Protein AF-A0A394DEA7-F1 (afdb_monomer)

InterPro domains:
  IPR001594 Palmitoyltransferase, DHHC domain [PF01529] (1-97)
  IPR039859 Palmitoyltra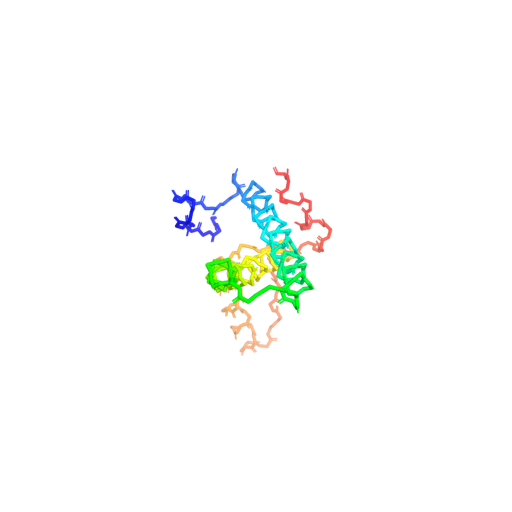nsferase PFA4/ZDHHC16/ZDHHC20/ERF2-like [PTHR12246] (1-128)

Solvent-accessible surface area (backbone atoms only — not comparable to full-atom values): 7296 Å² total; per-residue (Å²): 110,39,50,74,38,77,91,75,73,42,75,39,24,85,96,46,41,56,59,50,52,53,50,45,51,52,51,34,52,52,40,52,52,50,49,53,53,51,52,52,51,52,56,51,51,57,66,55,45,78,79,48,96,83,63,69,68,64,54,52,52,53,52,54,51,46,67,54,48,52,59,51,35,52,52,42,47,51,52,46,52,52,51,51,54,27,35,43,48,42,41,42,63,51,52,47,58,52,45,56,54,48,37,58,54,21,55,78,73,76,43,86,69,72,71,89,65,48,76,42,52,67,58,24,53,55,59,66,78,114

Sequence (130 aa):
MDHHCIWINNCVGHANYKVFIIFVMYAVIACVYSLVLLVGSVVYDDGLRNDEKNGGSFRTVYVFSGLLMVPLSIALCVLLGWHIYLILHNKTTIEYHEGVRALWLAEKVGSIYKHPYDLGPYENLTSVGT

pLDDT: mean 91.01, std 10.03, range [56.59, 98.31]

Nearest PDB structures (foldseek):
  6bml-assembly1_A  TM=7.354E-01  e=2.680E-04  Homo sapiens
  6bmm-assembly1_B  TM=7.503E-01  e=4.926E-04  Homo sapiens
  7khm-assembly1_B  TM=7.664E-01  e=9.622E-04  Homo sapiens

Foldseek 3Di:
DQAQDVVVRGDADLVCVVVVLVVLVVQLVVLVVVVVVLVVVVVVVVVVCVPPDPDPPVVVVSVVCCVPSVVSNVVSVVVSVVVLVCLQQVHGNVRVVVQVVVCVVCVVVVHHDDDPRGPGRVVSNVSSVD

Secondary structure (DSSP, 8-state):
--EEEGGGTEEESTTTHHHHHHHHHHHHHHHHHHHHHHHHHHHHHHHHHTT-S--HHHHHHHHHHHHHHHHHHHHHHHHHHHHHHHHHTT--HHHHHHHHHHHHHHHHTT-----TT---HHHHHHHTT-

Radius of gyration: 21.55 Å; Cα contacts (8 Å, |Δi|>4): 92; chains: 1; bounding box: 48×34×60 Å

Structure (mmCIF, N/CA/C/O backbone):
data_AF-A0A394DEA7-F1
#
_entry.id   AF-A0A394DEA7-F1
#
loop_
_atom_site.group_PDB
_atom_site.id
_atom_site.type_symbol
_atom_site.label_atom_id
_atom_site.label_alt_id
_atom_site.label_comp_id
_atom_site.label_asym_id
_atom_site.label_entity_id
_atom_site.label_seq_id
_atom_site.pdbx_PDB_ins_code
_atom_site.Cartn_x
_atom_site.Cartn_y
_atom_site.Cartn_z
_atom_site.occupancy
_atom_site.B_iso_or_equiv
_atom_site.auth_seq_id
_atom_site.auth_comp_id
_atom_site.auth_asym_id
_atom_site.auth_atom_id
_atom_site.pdbx_PDB_model_num
ATOM 1 N N . MET A 1 1 ? -3.140 3.995 17.911 1.00 88.12 1 MET A N 1
ATOM 2 C CA . MET A 1 1 ? -1.850 3.958 17.179 1.00 88.12 1 MET A CA 1
ATOM 3 C C . MET A 1 1 ? -1.918 2.766 16.246 1.00 88.12 1 MET A C 1
ATOM 5 O O . MET A 1 1 ? -2.494 1.778 16.666 1.00 88.12 1 MET A O 1
ATOM 9 N N . ASP A 1 2 ? -1.404 2.854 15.020 1.00 94.44 2 ASP A N 1
ATOM 10 C CA . ASP A 1 2 ? -1.424 1.718 14.091 1.00 94.44 2 ASP A CA 1
ATOM 11 C C . ASP A 1 2 ? -0.122 0.911 14.178 1.00 94.44 2 ASP A C 1
ATOM 13 O O . ASP A 1 2 ? -0.138 -0.245 14.587 1.00 94.44 2 ASP A O 1
ATOM 17 N N . HIS A 1 3 ? 1.019 1.538 13.884 1.00 95.88 3 HIS A N 1
ATOM 18 C CA . HIS A 1 3 ? 2.345 0.936 14.042 1.00 95.88 3 HIS A CA 1
ATOM 19 C C . HIS A 1 3 ? 3.444 2.010 14.058 1.00 95.88 3 HIS A C 1
ATOM 21 O O . HIS A 1 3 ? 3.195 3.183 13.777 1.00 95.88 3 HIS A O 1
ATOM 27 N N . HIS A 1 4 ? 4.681 1.625 14.379 1.00 96.44 4 HIS A N 1
ATOM 28 C CA . HIS A 1 4 ? 5.853 2.465 14.135 1.00 96.44 4 HIS A CA 1
ATOM 29 C C . HIS A 1 4 ? 6.478 2.089 12.789 1.00 96.44 4 HIS A C 1
ATOM 31 O O . HIS A 1 4 ? 6.897 0.947 12.600 1.00 96.44 4 HIS A O 1
ATOM 37 N N . CYS A 1 5 ? 6.519 3.031 11.847 1.00 96.75 5 CYS A N 1
ATOM 38 C CA . CYS A 1 5 ? 7.036 2.790 10.508 1.00 96.75 5 CYS A CA 1
ATOM 39 C C . CYS A 1 5 ? 8.468 3.312 10.397 1.00 96.75 5 CYS A C 1
ATOM 41 O O . CYS A 1 5 ? 8.707 4.518 10.296 1.00 96.75 5 CYS A O 1
ATOM 43 N N . ILE A 1 6 ? 9.423 2.382 10.364 1.00 96.88 6 ILE A N 1
ATOM 44 C CA . ILE A 1 6 ? 10.854 2.691 10.240 1.00 96.88 6 ILE A CA 1
ATOM 45 C C . ILE A 1 6 ? 11.186 3.444 8.941 1.00 96.88 6 ILE A C 1
ATOM 47 O O . ILE A 1 6 ? 12.104 4.255 8.923 1.00 96.88 6 ILE A O 1
ATOM 51 N N . TRP A 1 7 ? 10.412 3.227 7.871 1.00 95.25 7 TRP A N 1
ATOM 52 C CA . TRP A 1 7 ? 10.666 3.792 6.539 1.00 95.25 7 TRP A CA 1
ATOM 53 C C . TRP A 1 7 ? 10.407 5.294 6.454 1.00 95.25 7 TRP A C 1
ATOM 55 O O . TRP A 1 7 ? 11.019 5.980 5.642 1.00 95.25 7 TRP A O 1
ATOM 65 N N . ILE A 1 8 ? 9.516 5.803 7.303 1.00 95.88 8 ILE A N 1
ATOM 66 C CA . ILE A 1 8 ? 9.247 7.239 7.444 1.00 95.88 8 ILE A CA 1
ATOM 67 C C . ILE A 1 8 ? 9.783 7.788 8.771 1.00 95.88 8 ILE A C 1
ATOM 69 O O . ILE A 1 8 ? 9.514 8.939 9.105 1.00 95.88 8 ILE A O 1
ATOM 73 N N . ASN A 1 9 ? 10.503 6.953 9.533 1.00 96.88 9 ASN A N 1
ATOM 74 C CA . ASN A 1 9 ? 11.029 7.249 10.864 1.00 96.88 9 ASN A CA 1
ATOM 75 C C . ASN A 1 9 ? 9.990 7.916 11.786 1.00 96.88 9 ASN A C 1
ATOM 77 O O . ASN A 1 9 ? 10.272 8.900 12.471 1.00 96.88 9 ASN A O 1
ATOM 81 N N . ASN A 1 10 ? 8.747 7.431 11.743 1.00 96.38 10 ASN A N 1
ATOM 82 C CA . ASN A 1 10 ? 7.645 8.027 12.488 1.00 96.38 10 ASN A CA 1
ATOM 83 C C . ASN A 1 10 ? 6.569 6.989 12.824 1.00 96.38 10 ASN A C 1
ATOM 85 O O . ASN A 1 10 ? 6.412 5.959 12.164 1.00 96.38 10 ASN A O 1
ATOM 89 N N . CYS A 1 11 ? 5.797 7.281 13.862 1.00 97.19 11 CYS A N 1
ATOM 90 C CA . CYS A 1 11 ? 4.608 6.523 14.209 1.00 97.19 11 CYS A CA 1
ATOM 91 C C . CYS A 1 11 ? 3.478 6.824 13.222 1.00 97.19 11 CYS A C 1
ATOM 93 O O . CYS A 1 11 ? 3.227 7.980 12.883 1.00 97.19 11 CYS A O 1
ATOM 95 N N . VAL A 1 12 ? 2.767 5.780 12.808 1.00 97.25 12 VAL A N 1
ATOM 96 C CA . VAL A 1 12 ? 1.537 5.869 12.026 1.00 97.25 12 VAL A CA 1
ATOM 97 C C . VAL A 1 12 ? 0.356 5.675 12.977 1.00 97.25 12 VAL A C 1
ATOM 99 O O . VAL A 1 12 ? 0.310 4.738 13.777 1.00 97.25 12 VAL A O 1
ATOM 102 N N . GLY A 1 13 ? -0.606 6.585 12.933 1.00 94.19 13 GLY A N 1
ATOM 103 C CA . GLY A 1 13 ? -1.793 6.570 13.779 1.00 94.19 13 GLY A CA 1
ATOM 104 C C . GLY A 1 13 ? -2.839 7.556 13.278 1.00 94.19 13 GLY A C 1
ATOM 105 O O . GLY A 1 13 ? -2.706 8.107 12.194 1.00 94.19 13 GLY A O 1
ATOM 106 N N . HIS A 1 14 ? -3.875 7.799 14.077 1.00 91.19 14 HIS A N 1
ATOM 107 C CA . HIS A 1 14 ? -5.057 8.556 13.652 1.00 91.19 14 HIS A CA 1
ATOM 108 C C . HIS A 1 14 ? -4.733 9.895 12.953 1.00 91.19 14 HIS A C 1
ATOM 110 O O . HIS A 1 14 ? -5.232 10.152 11.865 1.00 91.19 14 HIS A O 1
ATOM 116 N N . ALA A 1 15 ? -3.807 10.690 13.501 1.00 92.69 15 ALA A N 1
ATOM 117 C CA . ALA A 1 15 ? -3.468 12.012 12.964 1.00 92.69 15 ALA A CA 1
ATOM 118 C C . ALA A 1 15 ? -2.761 12.007 11.590 1.00 92.69 15 ALA A C 1
ATOM 120 O O . ALA A 1 15 ? -2.739 13.034 10.916 1.00 92.69 15 ALA A O 1
ATOM 121 N N . ASN A 1 16 ? -2.151 10.894 11.167 1.00 95.12 16 ASN A N 1
ATOM 122 C CA . ASN A 1 16 ? -1.386 10.822 9.915 1.00 95.12 16 ASN A CA 1
ATOM 123 C C . ASN A 1 16 ? -1.694 9.587 9.051 1.00 95.12 16 ASN A C 1
ATOM 125 O O . ASN A 1 16 ? -1.095 9.436 7.985 1.00 95.12 16 ASN A O 1
ATOM 129 N N . TYR A 1 17 ? -2.644 8.739 9.455 1.00 95.62 17 TYR A N 1
ATOM 130 C CA . TYR A 1 17 ? -2.991 7.506 8.746 1.00 95.62 17 TYR A CA 1
ATOM 131 C C . TYR A 1 17 ? -3.426 7.786 7.303 1.00 95.62 17 TYR A C 1
ATOM 133 O O . TYR A 1 17 ? -2.924 7.165 6.371 1.00 95.62 17 TYR A O 1
ATOM 141 N N . LYS A 1 18 ? -4.272 8.803 7.085 1.00 94.50 18 LYS A N 1
ATOM 142 C CA . LYS A 1 18 ? -4.716 9.208 5.741 1.00 94.50 18 LYS A CA 1
ATOM 143 C C . LYS A 1 18 ? -3.547 9.569 4.821 1.00 94.50 18 LYS A C 1
ATOM 145 O O . LYS A 1 18 ? -3.494 9.118 3.679 1.00 94.50 18 LYS A O 1
ATOM 150 N N . VAL A 1 19 ? -2.601 10.364 5.321 1.00 95.56 19 VAL A N 1
ATOM 151 C CA . VAL A 1 19 ? -1.417 10.777 4.553 1.00 95.56 19 VAL A CA 1
ATOM 152 C C . VAL A 1 19 ? -0.519 9.575 4.265 1.00 95.56 19 VAL A C 1
ATOM 154 O O . VAL A 1 19 ? -0.027 9.445 3.148 1.00 95.56 19 VAL A O 1
ATOM 157 N N . PHE A 1 20 ? -0.363 8.661 5.226 1.00 96.75 20 PHE A N 1
ATOM 158 C CA . PHE A 1 20 ? 0.384 7.418 5.038 1.00 96.75 20 PHE A CA 1
ATOM 159 C C . PHE A 1 20 ? -0.215 6.539 3.927 1.00 96.75 20 PHE A C 1
ATOM 161 O O . PHE A 1 20 ? 0.517 6.098 3.045 1.00 96.75 20 PHE A O 1
ATOM 168 N N . ILE A 1 21 ? -1.536 6.342 3.898 1.00 96.75 21 ILE A N 1
ATOM 169 C CA . ILE A 1 21 ? -2.196 5.550 2.845 1.00 96.75 21 ILE A CA 1
ATOM 170 C C . ILE A 1 21 ? -2.034 6.201 1.472 1.00 96.75 21 ILE A C 1
ATOM 172 O O . ILE A 1 21 ? -1.708 5.518 0.503 1.00 96.75 21 ILE A O 1
ATOM 176 N N . ILE A 1 22 ? -2.185 7.526 1.384 1.00 96.81 22 ILE A N 1
ATOM 177 C CA . ILE A 1 22 ? -1.933 8.278 0.146 1.00 96.81 22 ILE A CA 1
ATOM 178 C C . ILE A 1 22 ? -0.481 8.100 -0.315 1.00 96.81 22 ILE A C 1
ATOM 180 O O . ILE A 1 22 ? -0.242 7.829 -1.491 1.00 96.81 22 ILE A O 1
ATOM 184 N N . PHE A 1 23 ? 0.480 8.190 0.604 1.00 97.62 23 PHE A N 1
ATOM 185 C CA . PHE A 1 23 ? 1.892 7.948 0.320 1.00 97.62 23 PHE A CA 1
ATOM 186 C C . PHE A 1 23 ? 2.135 6.540 -0.246 1.00 97.62 23 PHE A C 1
ATOM 188 O O . PHE A 1 23 ? 2.756 6.413 -1.302 1.00 97.62 23 PHE A O 1
ATOM 195 N N . VAL A 1 24 ? 1.604 5.492 0.394 1.00 98.06 24 VAL A N 1
ATOM 196 C CA . VAL A 1 24 ? 1.766 4.106 -0.078 1.00 98.06 24 VAL A CA 1
ATOM 197 C C . VAL A 1 24 ? 1.102 3.904 -1.445 1.00 98.06 24 VAL A C 1
ATOM 199 O O . VAL A 1 24 ? 1.699 3.278 -2.319 1.00 98.06 24 VAL A O 1
ATOM 202 N N . MET A 1 25 ? -0.086 4.477 -1.679 1.00 98.00 25 MET A N 1
ATOM 203 C CA . MET A 1 25 ? -0.755 4.423 -2.988 1.00 98.00 25 MET A CA 1
ATOM 204 C C . MET A 1 25 ? 0.101 5.040 -4.098 1.00 98.00 25 MET A C 1
ATOM 206 O O . MET A 1 25 ? 0.309 4.408 -5.135 1.00 98.00 25 MET A O 1
ATOM 210 N N . TYR A 1 26 ? 0.644 6.242 -3.886 1.00 98.31 26 TYR A N 1
ATOM 211 C CA . TYR A 1 26 ? 1.527 6.875 -4.871 1.00 98.31 26 TYR A CA 1
ATOM 212 C C . TYR A 1 26 ? 2.830 6.098 -5.071 1.00 98.31 26 TYR A C 1
ATOM 214 O O . TYR A 1 26 ? 3.299 5.995 -6.205 1.00 98.31 26 TYR A O 1
ATOM 222 N N . ALA A 1 27 ? 3.392 5.504 -4.015 1.00 98.06 27 ALA A N 1
ATOM 223 C CA . ALA A 1 27 ? 4.577 4.659 -4.126 1.00 98.06 27 ALA A CA 1
ATOM 224 C C . ALA A 1 27 ? 4.314 3.419 -5.000 1.00 98.06 27 ALA A C 1
ATOM 226 O O . ALA A 1 27 ? 5.132 3.101 -5.864 1.00 98.06 27 ALA A O 1
ATOM 227 N N . VAL A 1 28 ? 3.155 2.765 -4.845 1.00 98.19 28 VAL A N 1
ATOM 228 C CA . VAL A 1 28 ? 2.731 1.650 -5.712 1.00 98.19 28 VAL A CA 1
ATOM 229 C C . VAL A 1 28 ? 2.591 2.106 -7.16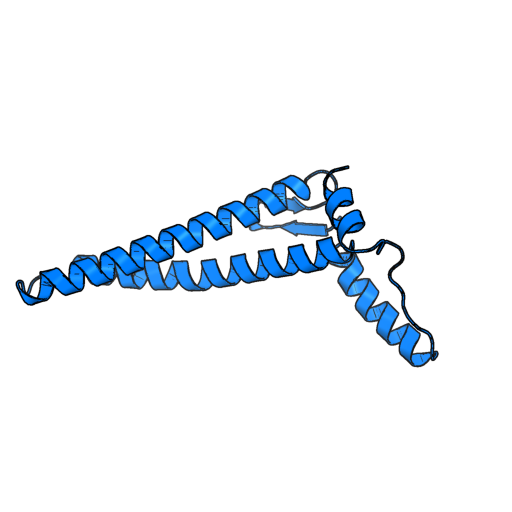3 1.00 98.19 28 VAL A C 1
ATOM 231 O O . VAL A 1 28 ? 3.156 1.469 -8.052 1.00 98.19 28 VAL A O 1
ATOM 234 N N . ILE A 1 29 ? 1.900 3.224 -7.414 1.00 98.12 29 ILE A N 1
ATOM 235 C CA . ILE A 1 29 ? 1.725 3.768 -8.771 1.00 98.12 29 ILE A CA 1
ATOM 236 C C . ILE A 1 29 ? 3.086 4.051 -9.419 1.00 98.12 29 ILE A C 1
ATOM 238 O O . ILE A 1 29 ? 3.322 3.639 -10.553 1.00 98.12 29 ILE A O 1
ATOM 242 N N . ALA A 1 30 ? 4.003 4.698 -8.697 1.00 97.81 30 ALA A N 1
ATOM 243 C CA . ALA A 1 30 ? 5.340 5.009 -9.194 1.00 97.81 30 ALA A CA 1
ATOM 244 C C . ALA A 1 30 ? 6.161 3.746 -9.498 1.00 97.81 30 ALA A C 1
ATOM 246 O O . ALA A 1 30 ? 6.852 3.686 -10.519 1.00 97.81 30 ALA A O 1
ATOM 247 N N . CYS A 1 31 ? 6.063 2.721 -8.649 1.00 97.06 31 CYS A N 1
ATOM 248 C CA . CYS A 1 31 ? 6.756 1.451 -8.844 1.00 97.06 31 CYS A CA 1
ATOM 249 C C . CYS A 1 31 ? 6.228 0.689 -10.067 1.00 97.06 31 CYS A C 1
ATOM 251 O O . CYS A 1 31 ? 7.018 0.271 -10.914 1.00 97.06 31 CYS A O 1
ATOM 253 N N . VAL A 1 32 ? 4.904 0.576 -10.212 1.00 95.75 32 VAL A N 1
ATOM 254 C CA . VAL A 1 32 ? 4.270 -0.064 -11.376 1.00 95.75 32 VAL A CA 1
ATOM 255 C C . VAL A 1 32 ? 4.597 0.697 -12.659 1.00 95.75 32 VAL A C 1
ATOM 257 O O . VAL A 1 32 ? 4.995 0.083 -13.646 1.00 95.75 32 VAL A O 1
ATOM 260 N N . TYR A 1 33 ? 4.501 2.028 -12.644 1.00 97.06 33 TYR A N 1
ATOM 261 C CA . TYR A 1 33 ? 4.861 2.865 -13.789 1.00 97.06 33 TYR A CA 1
ATOM 262 C C . TYR A 1 33 ? 6.322 2.654 -14.209 1.00 97.06 33 TYR A C 1
ATOM 264 O O . TYR A 1 33 ? 6.612 2.428 -15.384 1.00 97.06 33 TYR A O 1
ATOM 272 N N . SER A 1 34 ? 7.241 2.633 -13.243 1.00 95.94 34 SER A N 1
ATOM 273 C CA . SER A 1 34 ? 8.663 2.384 -13.499 1.00 95.94 34 SER A CA 1
ATOM 274 C C . SER A 1 34 ? 8.921 0.980 -14.056 1.00 95.94 34 SER A C 1
ATOM 276 O O . SER A 1 34 ? 9.749 0.830 -14.951 1.00 95.94 34 SER A O 1
ATOM 278 N N . LEU A 1 35 ? 8.202 -0.047 -13.583 1.00 95.06 35 LEU A N 1
ATOM 279 C CA . LEU A 1 35 ? 8.287 -1.402 -14.139 1.00 95.06 35 LEU A CA 1
ATOM 280 C C . LEU A 1 35 ? 7.808 -1.457 -15.592 1.00 95.06 35 LEU A C 1
ATOM 282 O O . LEU A 1 35 ? 8.461 -2.092 -16.416 1.00 95.06 35 LEU A O 1
ATOM 286 N N . VAL A 1 36 ? 6.709 -0.775 -15.924 1.00 95.56 36 VAL A N 1
ATOM 287 C CA . VAL A 1 36 ? 6.207 -0.698 -17.306 1.00 95.56 36 VAL A CA 1
ATOM 288 C C . VAL A 1 36 ? 7.246 -0.050 -18.221 1.00 95.56 36 VAL A C 1
ATOM 290 O O . VAL A 1 36 ? 7.541 -0.592 -19.286 1.00 95.56 36 VAL A O 1
ATOM 293 N N . LEU A 1 37 ? 7.855 1.060 -17.793 1.00 94.81 37 LEU A N 1
ATOM 294 C CA . LEU A 1 37 ? 8.925 1.715 -18.550 1.00 94.81 37 LEU A CA 1
ATOM 295 C C . LEU A 1 37 ? 10.165 0.827 -18.702 1.00 94.81 37 LEU A C 1
ATOM 297 O O . LEU A 1 37 ? 10.760 0.788 -19.780 1.00 94.81 37 LEU A O 1
ATOM 301 N N . LEU A 1 38 ? 10.547 0.102 -17.649 1.00 93.44 38 LEU A N 1
ATOM 302 C CA . LEU A 1 38 ? 11.679 -0.822 -17.679 1.00 93.44 38 LEU A CA 1
ATOM 303 C C . LEU A 1 38 ? 11.443 -1.950 -18.689 1.00 93.44 38 LEU A C 1
ATOM 305 O O . LEU A 1 38 ? 12.302 -2.203 -19.529 1.00 93.44 38 LEU A O 1
ATOM 309 N N . VAL A 1 39 ? 10.270 -2.589 -18.650 1.00 92.00 39 VAL A N 1
ATOM 310 C CA . VAL A 1 39 ? 9.900 -3.648 -19.600 1.00 92.00 39 VAL A CA 1
ATOM 311 C C . VAL A 1 39 ? 9.858 -3.102 -21.025 1.00 92.00 39 VAL A C 1
ATOM 313 O O . VAL A 1 39 ? 10.440 -3.710 -21.919 1.00 92.00 39 VAL A O 1
ATOM 316 N N . GLY A 1 40 ? 9.243 -1.935 -21.238 1.00 91.81 40 GLY A N 1
ATOM 317 C CA . GLY A 1 40 ? 9.220 -1.280 -22.547 1.00 91.81 40 GLY A CA 1
ATOM 318 C C . GLY A 1 40 ? 10.623 -0.991 -23.088 1.00 91.81 40 GLY A C 1
ATOM 319 O O . GLY A 1 40 ? 10.892 -1.247 -24.258 1.00 91.81 40 GLY A O 1
ATOM 320 N N . SER A 1 41 ? 11.538 -0.539 -22.225 1.00 89.88 41 SER A N 1
ATOM 321 C CA . SER A 1 41 ? 12.935 -0.271 -22.592 1.00 89.88 41 SER A CA 1
ATOM 322 C C . SER A 1 41 ? 13.687 -1.547 -22.973 1.00 89.88 41 SER A C 1
ATOM 324 O O . SER A 1 41 ? 14.416 -1.550 -23.959 1.00 89.88 41 SER A O 1
ATOM 326 N N . VAL A 1 42 ? 13.482 -2.642 -22.232 1.00 88.62 42 VAL A N 1
ATOM 327 C CA . VAL A 1 42 ? 14.094 -3.948 -22.532 1.00 88.62 42 VAL A CA 1
ATOM 328 C C . VAL A 1 42 ? 13.593 -4.499 -23.866 1.00 88.62 42 VAL A C 1
ATOM 330 O O . VAL A 1 42 ? 14.401 -4.953 -24.668 1.00 88.62 42 VAL A O 1
ATOM 333 N N . VAL A 1 43 ? 12.283 -4.438 -24.123 1.00 88.00 43 VAL A N 1
ATOM 334 C CA . VAL A 1 43 ? 11.687 -4.918 -25.384 1.00 88.00 43 VAL A CA 1
ATOM 335 C C . VAL A 1 43 ? 12.184 -4.099 -26.578 1.00 88.00 43 VAL A C 1
ATOM 337 O O . VAL A 1 43 ? 12.474 -4.660 -27.632 1.00 88.00 43 VAL A O 1
ATOM 340 N N . TYR A 1 44 ? 12.309 -2.781 -26.415 1.00 86.81 44 TYR A N 1
ATOM 341 C CA . TYR A 1 44 ? 12.823 -1.897 -27.459 1.00 86.81 44 TYR A CA 1
ATOM 342 C C . TYR A 1 44 ? 14.307 -2.156 -27.769 1.00 86.81 44 TYR A C 1
ATOM 344 O O . TYR A 1 44 ? 14.675 -2.275 -28.937 1.00 86.81 44 TYR A O 1
ATOM 352 N N . ASP A 1 45 ? 15.151 -2.289 -26.737 1.00 82.00 45 ASP A N 1
ATOM 353 C CA . ASP A 1 45 ? 16.584 -2.582 -26.896 1.00 82.00 45 ASP A CA 1
ATOM 354 C C . ASP A 1 45 ? 16.819 -3.962 -27.533 1.00 82.00 45 ASP A C 1
ATOM 356 O O . ASP A 1 45 ? 17.654 -4.093 -28.424 1.00 82.00 45 ASP A O 1
ATOM 360 N N . ASP A 1 46 ? 16.050 -4.985 -27.145 1.00 79.75 46 ASP A N 1
ATOM 361 C CA . ASP A 1 46 ? 16.132 -6.322 -27.754 1.00 79.75 46 ASP A CA 1
ATOM 362 C C . ASP A 1 46 ? 15.765 -6.296 -29.249 1.00 79.75 46 ASP A C 1
ATOM 364 O O . ASP A 1 46 ? 16.432 -6.925 -30.072 1.00 79.75 46 ASP A O 1
ATOM 368 N N . GLY A 1 47 ? 14.772 -5.480 -29.626 1.00 78.12 47 GLY A N 1
ATOM 369 C CA . GLY A 1 47 ? 14.404 -5.238 -31.022 1.00 78.12 47 GLY A CA 1
ATOM 370 C C . GLY A 1 47 ? 15.534 -4.623 -31.856 1.00 78.12 47 GLY A C 1
ATOM 371 O O . GLY A 1 47 ? 15.769 -5.077 -32.974 1.00 78.12 47 GLY A O 1
ATOM 372 N N . LEU A 1 48 ? 16.262 -3.641 -31.308 1.00 73.56 48 LEU A N 1
ATOM 373 C CA . LEU A 1 48 ? 17.384 -2.967 -31.985 1.00 73.56 48 LEU A CA 1
ATOM 374 C C . LEU A 1 48 ? 18.665 -3.811 -32.034 1.00 73.56 48 LEU A C 1
ATOM 376 O O . LEU A 1 48 ? 19.438 -3.736 -32.986 1.00 73.56 48 LEU A O 1
ATOM 380 N N . ARG A 1 49 ? 18.922 -4.626 -31.009 1.00 64.56 49 ARG A N 1
ATOM 381 C CA . ARG A 1 49 ? 20.162 -5.411 -30.883 1.00 64.56 49 ARG A CA 1
ATOM 382 C C . ARG A 1 49 ? 20.249 -6.626 -31.790 1.00 64.56 49 ARG A C 1
ATOM 384 O O . ARG A 1 49 ? 21.336 -7.189 -31.916 1.00 64.56 49 ARG A O 1
ATOM 391 N N . ASN A 1 50 ? 19.155 -7.010 -32.442 1.00 59.69 50 ASN A N 1
ATOM 392 C CA . ASN A 1 50 ? 19.231 -7.963 -33.545 1.00 59.69 50 ASN A CA 1
ATOM 393 C C . ASN A 1 50 ? 20.138 -7.453 -34.691 1.00 59.69 50 ASN A C 1
ATOM 395 O O . ASN A 1 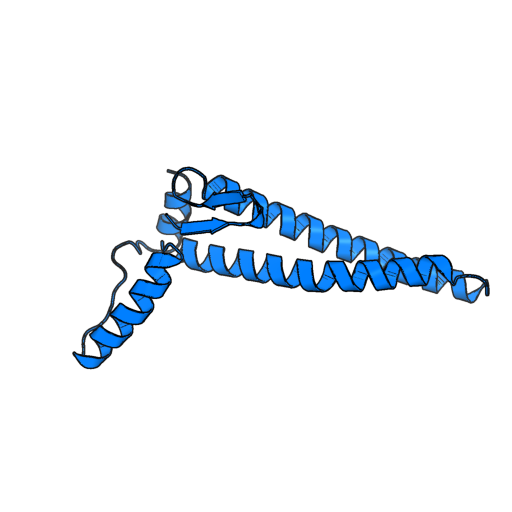50 ? 20.637 -8.283 -35.448 1.00 59.69 50 ASN A O 1
ATOM 399 N N . ASP A 1 51 ? 20.443 -6.144 -34.749 1.00 60.53 51 ASP A N 1
ATOM 400 C CA . ASP A 1 51 ? 21.344 -5.536 -35.741 1.00 60.53 51 ASP A CA 1
ATOM 401 C C . ASP A 1 51 ? 22.777 -5.209 -35.240 1.00 60.53 51 ASP A C 1
ATOM 403 O O . ASP A 1 51 ? 23.699 -5.181 -36.055 1.00 60.53 51 ASP A O 1
ATOM 407 N N . GLU A 1 52 ? 23.045 -5.035 -33.931 1.00 59.44 52 GLU A N 1
ATOM 408 C CA . GLU A 1 52 ? 24.393 -4.678 -33.423 1.00 59.44 52 GLU A CA 1
ATOM 409 C C . GLU A 1 52 ? 24.868 -5.472 -32.183 1.00 59.44 52 GLU A C 1
ATOM 411 O O . GLU A 1 52 ? 24.219 -5.553 -31.139 1.00 59.44 52 GLU A O 1
ATOM 416 N N . LYS A 1 53 ? 26.093 -6.020 -32.259 1.00 56.88 53 LYS A N 1
ATOM 417 C CA . LYS A 1 53 ? 26.678 -6.969 -31.283 1.00 56.88 53 LYS A CA 1
ATOM 418 C C . LYS A 1 53 ? 27.249 -6.362 -29.984 1.00 56.88 53 LYS A C 1
ATOM 420 O O . LYS A 1 53 ? 27.836 -7.110 -29.203 1.00 56.88 53 LYS A O 1
ATOM 425 N N . ASN A 1 54 ? 27.091 -5.066 -29.696 1.00 57.28 54 ASN A N 1
ATOM 426 C CA . ASN A 1 54 ? 27.822 -4.403 -28.597 1.00 57.28 54 ASN A CA 1
ATOM 427 C C . ASN A 1 54 ? 26.938 -3.807 -27.472 1.00 57.28 54 ASN A C 1
ATOM 429 O O . ASN A 1 54 ? 27.076 -2.645 -27.108 1.00 57.28 54 ASN A O 1
ATOM 433 N N . GLY A 1 55 ? 26.032 -4.605 -26.886 1.00 58.59 55 GLY A N 1
ATOM 434 C CA . GLY A 1 55 ? 25.030 -4.144 -25.897 1.00 58.59 55 GLY A CA 1
ATOM 435 C C . GLY A 1 55 ? 25.223 -4.589 -24.431 1.00 58.59 55 GLY A C 1
ATOM 436 O O . GLY A 1 55 ? 24.244 -4.820 -23.719 1.00 58.59 55 GLY A O 1
ATOM 437 N N . GLY A 1 56 ? 26.452 -4.797 -23.947 1.00 64.69 56 GLY A N 1
ATOM 438 C CA . GLY A 1 56 ? 26.693 -5.358 -22.600 1.00 64.69 56 GLY A CA 1
ATOM 439 C C . GLY A 1 56 ? 26.299 -4.450 -21.417 1.00 64.69 56 GLY A C 1
ATOM 440 O O . GLY A 1 56 ? 25.801 -4.937 -20.399 1.00 64.69 56 GLY A O 1
ATOM 441 N N . SER A 1 57 ? 26.487 -3.131 -21.552 1.00 73.69 57 SER A N 1
ATOM 442 C CA . SER A 1 57 ? 26.329 -2.172 -20.443 1.00 73.69 57 SER A CA 1
ATOM 443 C C . SER A 1 57 ? 24.861 -1.961 -20.038 1.00 73.69 57 SER A C 1
ATOM 445 O O . SER A 1 57 ? 24.500 -2.159 -18.878 1.00 73.69 57 SER A O 1
ATOM 447 N N . PHE A 1 58 ? 23.976 -1.672 -21.000 1.00 77.25 58 PHE A N 1
ATOM 448 C CA . PHE A 1 58 ? 22.556 -1.398 -20.729 1.00 77.25 58 PHE A CA 1
ATOM 449 C C . PHE A 1 58 ? 21.794 -2.615 -20.198 1.00 77.25 58 PHE A C 1
ATOM 451 O O . PHE A 1 58 ? 21.012 -2.493 -19.257 1.00 77.25 58 PHE A O 1
ATOM 458 N N . ARG A 1 59 ? 22.100 -3.818 -20.705 1.00 80.88 59 ARG A N 1
ATOM 459 C CA . ARG A 1 59 ? 21.518 -5.073 -20.198 1.00 80.88 59 ARG A CA 1
ATOM 460 C C . ARG A 1 59 ? 21.786 -5.267 -18.710 1.00 80.88 59 ARG A C 1
ATOM 462 O O . ARG A 1 59 ? 20.902 -5.692 -17.973 1.00 80.88 59 ARG A O 1
ATOM 469 N N . THR A 1 60 ? 23.004 -4.956 -18.279 1.00 84.50 60 THR A N 1
ATOM 470 C CA . THR A 1 60 ? 23.403 -5.076 -16.877 1.00 84.50 60 THR A CA 1
ATOM 471 C C . THR A 1 60 ? 22.580 -4.125 -16.006 1.00 84.50 60 THR A C 1
ATOM 473 O O . THR A 1 60 ? 22.022 -4.555 -14.999 1.00 84.50 60 THR A O 1
ATOM 476 N N . VAL A 1 61 ? 22.406 -2.871 -16.443 1.00 87.81 61 VAL A N 1
ATOM 477 C CA . VAL A 1 61 ? 21.552 -1.884 -15.759 1.00 87.81 61 VAL A CA 1
ATOM 478 C C . VAL A 1 61 ? 20.111 -2.382 -15.649 1.00 87.81 61 VAL A C 1
ATOM 480 O O . VAL A 1 61 ? 19.571 -2.396 -14.547 1.00 87.81 61 VAL A O 1
ATOM 483 N N . TYR A 1 62 ? 19.505 -2.869 -16.736 1.00 90.31 62 TYR A N 1
ATOM 484 C CA . TYR A 1 62 ? 18.119 -3.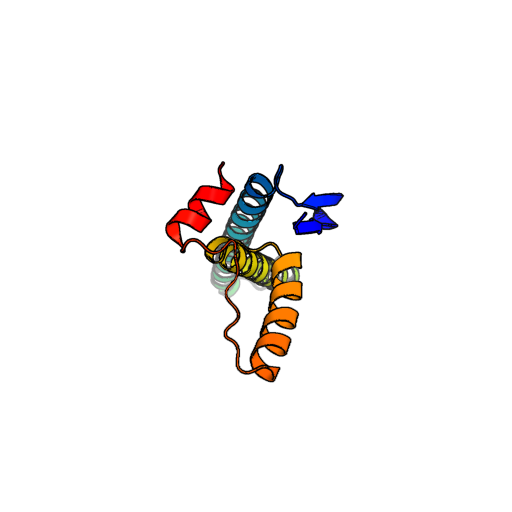349 -16.706 1.00 90.31 62 TYR A CA 1
ATOM 485 C C . TYR A 1 62 ? 17.908 -4.531 -15.759 1.00 90.31 62 TYR A C 1
ATOM 487 O O . TYR A 1 62 ? 16.915 -4.563 -15.032 1.00 90.31 62 TYR A O 1
ATOM 495 N N . VAL A 1 63 ? 18.846 -5.483 -15.727 1.00 88.88 63 VAL A N 1
ATOM 496 C CA . VAL A 1 63 ? 18.777 -6.638 -14.822 1.00 88.88 63 VAL A CA 1
ATOM 497 C C . VAL A 1 63 ? 18.852 -6.189 -13.363 1.00 88.88 63 VAL A C 1
ATOM 499 O O . VAL A 1 63 ? 18.018 -6.607 -12.561 1.00 88.88 63 VAL A O 1
ATOM 502 N N . PHE A 1 64 ? 19.794 -5.307 -13.015 1.00 92.31 64 PHE A N 1
ATOM 503 C CA . PHE A 1 64 ? 19.899 -4.782 -11.650 1.00 92.31 64 PHE A CA 1
ATOM 504 C C . PHE A 1 64 ? 18.685 -3.937 -11.255 1.00 92.31 64 PHE A C 1
ATOM 506 O O . PHE A 1 64 ? 18.158 -4.103 -10.156 1.00 92.31 64 PHE A O 1
ATOM 513 N N . SER A 1 65 ? 18.192 -3.079 -12.151 1.00 93.06 65 SER A N 1
ATOM 514 C CA . SER A 1 65 ? 16.966 -2.311 -11.921 1.00 93.06 65 SER A CA 1
ATOM 515 C C . SER A 1 65 ? 15.765 -3.230 -11.693 1.00 93.06 65 SER A C 1
ATOM 517 O O . SER A 1 65 ? 15.017 -3.022 -10.743 1.00 93.06 65 SER A O 1
ATOM 519 N N . GLY A 1 66 ? 15.600 -4.280 -12.502 1.00 93.12 66 GLY A N 1
ATOM 520 C CA . GLY A 1 66 ? 14.521 -5.258 -12.341 1.00 93.12 66 GLY A CA 1
ATOM 521 C C . GLY A 1 66 ? 14.614 -6.032 -11.026 1.00 93.12 66 GLY A C 1
ATOM 522 O O . GLY A 1 66 ? 13.612 -6.165 -10.324 1.00 93.12 66 GLY A O 1
ATOM 523 N N . LEU A 1 67 ? 15.822 -6.471 -10.654 1.00 94.50 67 LEU A N 1
ATOM 524 C CA . LEU A 1 67 ? 16.085 -7.201 -9.410 1.00 94.50 67 LEU A CA 1
ATOM 525 C C . LEU A 1 67 ? 15.670 -6.408 -8.163 1.00 94.50 67 LEU A C 1
ATOM 527 O O . LEU A 1 67 ? 15.210 -7.001 -7.192 1.00 94.50 67 LEU A O 1
ATOM 531 N N . LEU A 1 68 ? 15.808 -5.082 -8.191 1.00 93.88 68 LEU A N 1
ATOM 532 C CA . LEU A 1 68 ? 15.410 -4.208 -7.087 1.00 93.88 68 LEU A CA 1
ATOM 533 C C . LEU A 1 68 ? 13.927 -3.813 -7.160 1.00 93.88 68 LEU A C 1
ATOM 535 O O . LEU A 1 68 ? 13.227 -3.835 -6.148 1.00 93.88 68 LEU A O 1
ATOM 539 N N . MET A 1 69 ? 13.429 -3.471 -8.351 1.00 95.06 69 MET A N 1
ATOM 540 C CA . MET A 1 69 ? 12.090 -2.897 -8.520 1.00 95.06 69 MET A CA 1
ATOM 541 C C . MET A 1 69 ? 10.964 -3.920 -8.389 1.00 95.06 69 MET A C 1
ATOM 543 O O . MET A 1 69 ? 9.911 -3.591 -7.843 1.00 95.06 69 MET A O 1
ATOM 547 N N . VAL A 1 70 ? 11.153 -5.153 -8.865 1.00 95.56 70 VAL A N 1
ATOM 548 C CA . VAL A 1 70 ? 10.121 -6.201 -8.791 1.00 95.56 70 VAL A CA 1
ATOM 549 C C . VAL A 1 70 ? 9.744 -6.540 -7.341 1.00 95.56 70 VAL A C 1
ATOM 551 O O . VAL A 1 70 ? 8.564 -6.409 -7.007 1.00 95.56 70 VAL A O 1
ATOM 554 N N . PRO A 1 71 ? 10.680 -6.922 -6.445 1.00 96.62 71 PRO A N 1
ATOM 555 C CA . PRO A 1 71 ? 10.323 -7.239 -5.063 1.00 96.62 71 PRO A CA 1
ATOM 556 C C . PRO A 1 71 ? 9.796 -6.019 -4.304 1.00 96.62 71 PRO A C 1
ATOM 558 O O . PRO A 1 71 ? 8.856 -6.165 -3.525 1.00 96.62 71 PRO A O 1
ATOM 561 N N . LEU A 1 72 ? 10.331 -4.818 -4.563 1.00 95.94 72 LEU A N 1
ATOM 562 C CA . LEU A 1 72 ? 9.817 -3.580 -3.972 1.00 95.94 72 LEU A CA 1
ATOM 563 C C . LEU A 1 72 ? 8.351 -3.341 -4.358 1.00 95.94 72 LEU A C 1
ATOM 565 O O . LEU A 1 72 ? 7.522 -3.058 -3.495 1.00 95.94 72 LEU A O 1
ATOM 569 N N . SER A 1 73 ? 8.018 -3.509 -5.640 1.00 96.81 73 SER A N 1
ATOM 570 C CA . SER A 1 73 ? 6.649 -3.345 -6.139 1.00 96.81 73 SER A CA 1
ATOM 571 C C . SER A 1 73 ? 5.700 -4.354 -5.499 1.00 96.81 73 SER A C 1
ATOM 573 O O . SER A 1 73 ? 4.629 -3.977 -5.034 1.00 96.81 73 SER A O 1
ATOM 575 N N . ILE A 1 74 ? 6.107 -5.626 -5.416 1.00 97.38 74 ILE A N 1
ATOM 576 C CA . ILE A 1 74 ? 5.313 -6.678 -4.767 1.00 97.38 74 ILE A CA 1
ATOM 577 C C . ILE A 1 74 ? 5.088 -6.336 -3.290 1.00 97.38 74 ILE A C 1
ATOM 579 O O . ILE A 1 74 ? 3.950 -6.374 -2.825 1.00 97.38 74 ILE A O 1
ATOM 583 N N . ALA A 1 75 ? 6.141 -5.958 -2.561 1.00 97.06 75 ALA A N 1
ATOM 584 C CA . ALA A 1 75 ? 6.052 -5.618 -1.145 1.00 97.06 75 ALA A CA 1
ATOM 585 C C . ALA A 1 75 ? 5.103 -4.436 -0.890 1.00 97.06 75 ALA A C 1
ATOM 587 O O . ALA A 1 75 ? 4.261 -4.509 0.004 1.00 97.06 75 ALA A O 1
ATOM 588 N N . LEU A 1 76 ? 5.186 -3.374 -1.698 1.00 97.81 76 LEU A N 1
ATOM 589 C CA . LEU A 1 76 ? 4.303 -2.211 -1.576 1.00 97.81 76 LEU A CA 1
ATOM 590 C C . LEU A 1 76 ? 2.854 -2.530 -1.962 1.00 97.81 76 LEU A C 1
ATOM 592 O O . LEU A 1 76 ? 1.938 -2.056 -1.294 1.00 97.81 76 LEU A O 1
ATOM 596 N N . CYS A 1 77 ? 2.623 -3.360 -2.984 1.00 97.88 77 CYS A N 1
ATOM 597 C CA . CYS A 1 77 ? 1.279 -3.823 -3.338 1.00 97.88 77 CYS A CA 1
ATOM 598 C C . CYS A 1 77 ? 0.649 -4.653 -2.213 1.00 97.88 77 CYS A C 1
ATOM 600 O O . CYS A 1 77 ? -0.519 -4.449 -1.884 1.00 97.88 77 CYS A O 1
ATOM 602 N N . VAL A 1 78 ? 1.418 -5.558 -1.595 1.00 98.19 78 VAL A N 1
ATOM 603 C CA . VAL A 1 78 ? 0.963 -6.343 -0.437 1.00 98.19 78 VAL A CA 1
ATOM 604 C C . VAL A 1 78 ? 0.669 -5.427 0.750 1.00 98.19 78 VAL A C 1
ATOM 606 O O . VAL A 1 78 ? -0.380 -5.571 1.373 1.00 98.19 78 VAL A O 1
ATOM 609 N N . LEU A 1 79 ? 1.539 -4.452 1.029 1.00 97.31 79 LEU A N 1
ATOM 610 C CA . LEU A 1 79 ? 1.327 -3.464 2.089 1.00 97.31 79 LEU A CA 1
ATOM 611 C C . LEU A 1 79 ? 0.050 -2.645 1.852 1.00 97.31 79 LEU A C 1
ATOM 613 O O . LEU A 1 79 ? -0.761 -2.486 2.762 1.00 97.31 79 LEU A O 1
ATOM 617 N N . LEU A 1 80 ? -0.159 -2.155 0.629 1.00 98.19 80 LEU A N 1
ATOM 618 C CA . LEU A 1 80 ? -1.362 -1.406 0.277 1.00 98.19 80 LEU A CA 1
ATOM 619 C C . LEU A 1 80 ? -2.616 -2.273 0.423 1.00 98.19 80 LEU A C 1
ATOM 621 O O . LEU A 1 80 ? -3.586 -1.842 1.039 1.00 98.19 80 LEU A O 1
ATOM 625 N N . GLY A 1 81 ? -2.586 -3.501 -0.101 1.00 98.06 81 GLY A N 1
ATOM 626 C CA . GLY A 1 81 ? -3.695 -4.448 0.013 1.00 98.06 81 GLY A CA 1
ATOM 627 C C . GLY A 1 81 ? -4.035 -4.770 1.468 1.00 98.06 81 GLY A C 1
ATOM 628 O O . GLY A 1 81 ? -5.208 -4.776 1.842 1.00 98.06 81 GLY A O 1
ATOM 629 N N . TRP A 1 82 ? -3.013 -4.952 2.306 1.00 97.88 82 TRP A N 1
ATOM 630 C CA . TRP A 1 82 ? -3.171 -5.146 3.744 1.00 97.88 82 TRP A CA 1
ATOM 631 C C . TRP A 1 82 ? -3.890 -3.968 4.407 1.00 97.88 82 TRP A C 1
ATOM 633 O O . TRP A 1 82 ? -4.889 -4.159 5.098 1.00 97.88 82 TRP A O 1
ATOM 643 N N . HIS A 1 83 ? -3.446 -2.737 4.150 1.00 97.50 83 HIS A N 1
ATOM 644 C CA . HIS A 1 83 ? -4.087 -1.566 4.741 1.00 97.50 83 HIS A CA 1
ATOM 645 C C . HIS A 1 83 ? -5.487 -1.289 4.179 1.00 97.50 83 HIS A C 1
ATOM 647 O O . HIS A 1 83 ? -6.346 -0.829 4.927 1.00 97.50 83 HIS A O 1
ATOM 653 N N . ILE A 1 84 ? -5.760 -1.607 2.909 1.00 97.31 84 ILE A N 1
ATOM 654 C CA . ILE A 1 84 ? -7.124 -1.561 2.359 1.00 97.31 84 ILE A CA 1
ATOM 655 C C . ILE A 1 84 ? -8.025 -2.535 3.125 1.00 97.31 84 ILE A C 1
ATOM 657 O O . ILE A 1 84 ? -9.115 -2.152 3.543 1.00 97.31 84 ILE A O 1
ATOM 661 N N . TYR A 1 85 ? -7.569 -3.767 3.366 1.00 97.25 85 TYR A N 1
ATOM 662 C CA . TYR A 1 85 ? -8.318 -4.740 4.164 1.00 97.25 85 TYR A CA 1
ATOM 663 C C . TYR A 1 85 ? -8.619 -4.220 5.578 1.00 97.25 85 TYR A C 1
ATOM 665 O O . TYR A 1 85 ? -9.754 -4.342 6.045 1.00 97.25 85 TYR A O 1
ATOM 673 N N . LEU A 1 86 ? -7.631 -3.610 6.237 1.00 96.56 86 LEU A N 1
ATOM 674 C CA . LEU A 1 86 ? -7.792 -3.008 7.561 1.00 96.56 86 LEU A CA 1
ATOM 675 C C . LEU A 1 86 ? -8.817 -1.866 7.562 1.00 96.56 86 LEU A C 1
ATOM 677 O O . LEU A 1 86 ? -9.703 -1.845 8.416 1.00 96.56 86 LEU A O 1
ATOM 681 N N . ILE A 1 87 ? -8.749 -0.971 6.571 1.00 95.94 87 ILE A N 1
ATOM 682 C CA . ILE A 1 87 ? -9.707 0.130 6.398 1.00 95.94 87 ILE A CA 1
ATOM 683 C C . ILE A 1 87 ? -11.119 -0.415 6.219 1.00 95.94 87 ILE A C 1
ATOM 685 O O . ILE A 1 87 ? -12.026 0.026 6.911 1.00 95.94 87 ILE A O 1
ATOM 689 N N . LEU A 1 88 ? -11.312 -1.408 5.347 1.00 95.94 88 LEU A N 1
ATOM 690 C CA . LEU A 1 88 ? -12.638 -1.966 5.064 1.00 95.94 88 LEU A CA 1
ATOM 691 C C . LEU A 1 88 ? -13.302 -2.618 6.281 1.00 95.94 88 LEU A C 1
ATOM 693 O O . LEU A 1 88 ? -14.523 -2.737 6.285 1.00 95.94 88 LEU A O 1
ATOM 697 N N . HIS A 1 89 ? -12.532 -2.998 7.302 1.00 95.44 89 HIS A N 1
ATOM 698 C CA . HIS A 1 89 ? -13.041 -3.575 8.550 1.00 95.44 89 HIS A CA 1
ATOM 699 C C . HIS A 1 89 ? -12.871 -2.654 9.766 1.00 95.44 89 HIS A C 1
ATOM 701 O O . HIS A 1 89 ? -13.062 -3.111 10.894 1.00 95.44 89 HIS A O 1
ATOM 707 N N . ASN A 1 90 ? -12.469 -1.398 9.543 1.00 95.44 90 ASN A N 1
ATOM 708 C CA . ASN A 1 90 ? -12.185 -0.398 10.571 1.00 95.44 90 ASN A CA 1
ATOM 709 C C . ASN A 1 90 ? -11.331 -0.949 11.725 1.00 95.44 90 ASN A C 1
ATOM 711 O O . ASN A 1 90 ? -11.734 -0.943 12.891 1.00 95.44 90 ASN A O 1
ATOM 715 N N . LYS A 1 91 ? -10.165 -1.494 11.362 1.00 95.00 91 LYS A N 1
ATOM 716 C CA . LYS A 1 91 ? -9.175 -2.018 12.305 1.00 95.00 91 LYS A CA 1
ATOM 717 C C . LYS A 1 91 ? -7.840 -1.326 12.096 1.00 95.00 91 LYS A C 1
ATOM 719 O O . LYS A 1 91 ? -7.410 -1.114 10.967 1.00 95.00 91 LYS A O 1
ATOM 724 N N . THR A 1 92 ? -7.136 -1.066 13.178 1.00 95.12 92 THR A N 1
ATOM 725 C CA . THR A 1 92 ? -5.687 -0.887 13.175 1.00 95.12 92 THR A CA 1
ATOM 726 C C . THR A 1 92 ? -4.988 -2.245 13.100 1.00 95.12 92 THR A C 1
ATOM 728 O O . THR A 1 92 ? -5.572 -3.301 13.354 1.00 95.12 92 THR A O 1
ATOM 731 N N . THR A 1 93 ? -3.696 -2.233 12.791 1.00 95.00 93 THR A N 1
ATOM 732 C CA . THR A 1 93 ? -2.840 -3.423 12.808 1.00 95.00 93 THR A CA 1
ATOM 733 C C . THR A 1 93 ? -2.821 -4.070 14.199 1.00 95.00 93 THR A C 1
ATOM 735 O O . THR A 1 93 ? -2.868 -5.294 14.313 1.00 95.00 93 THR A O 1
ATOM 738 N N . ILE A 1 94 ? -2.822 -3.263 15.266 1.00 94.62 94 ILE A N 1
ATOM 739 C CA . ILE A 1 94 ? -2.895 -3.749 16.653 1.00 94.62 94 ILE A CA 1
ATOM 740 C C . ILE A 1 94 ? -4.237 -4.441 16.908 1.00 94.62 94 ILE A C 1
ATOM 742 O O . ILE A 1 94 ? -4.259 -5.593 17.341 1.00 94.62 94 ILE A O 1
ATOM 746 N N . GLU A 1 95 ? -5.347 -3.784 16.568 1.00 94.75 95 GLU A N 1
ATOM 747 C CA . GLU A 1 95 ? -6.697 -4.336 16.750 1.00 94.75 95 GLU A CA 1
ATOM 748 C C . GLU A 1 95 ? -6.920 -5.607 15.927 1.00 94.75 95 GLU A C 1
ATOM 750 O O . GLU A 1 95 ? -7.638 -6.503 16.363 1.00 94.75 95 GLU A O 1
ATOM 755 N N . TYR A 1 96 ? -6.275 -5.747 14.765 1.00 95.38 96 TYR A N 1
ATOM 756 C CA . TYR A 1 96 ? -6.283 -7.009 14.031 1.00 95.38 96 TYR A CA 1
ATOM 757 C C . TYR A 1 96 ? -5.667 -8.146 14.858 1.00 95.38 96 TYR A C 1
ATOM 759 O O . TYR A 1 96 ? -6.285 -9.201 15.005 1.00 95.38 96 TYR A O 1
ATOM 767 N N . HIS A 1 97 ? -4.479 -7.945 15.433 1.00 93.81 97 HIS A N 1
ATOM 768 C CA . HIS A 1 97 ? -3.817 -8.972 16.244 1.00 93.81 97 HIS A CA 1
ATOM 769 C C . HIS A 1 97 ? -4.583 -9.284 17.535 1.00 93.81 97 HIS A C 1
ATOM 771 O O . HIS A 1 97 ? -4.717 -10.453 17.910 1.00 93.81 97 HIS A O 1
ATOM 777 N N . GLU A 1 98 ? -5.131 -8.264 18.191 1.00 94.44 98 GLU A N 1
ATOM 778 C CA . GLU A 1 98 ? -6.014 -8.440 19.346 1.00 94.44 98 GLU A CA 1
ATOM 779 C C . GLU A 1 98 ? -7.301 -9.181 18.961 1.00 94.44 98 GLU A C 1
ATOM 781 O O . GLU A 1 98 ? -7.731 -10.092 19.671 1.00 94.44 98 GLU A O 1
ATOM 786 N N . GLY A 1 99 ? -7.868 -8.865 17.797 1.00 92.94 99 GLY A N 1
ATOM 787 C CA . GLY A 1 99 ? -9.058 -9.500 17.241 1.00 92.94 99 GLY A CA 1
ATOM 788 C C . GLY A 1 99 ? -8.855 -10.977 16.910 1.00 92.94 99 GLY A C 1
ATOM 789 O O . GLY A 1 99 ? -9.728 -11.786 17.211 1.00 92.94 99 GLY A O 1
ATOM 790 N N . VAL A 1 100 ? -7.692 -11.369 16.378 1.00 93.06 100 VAL A N 1
ATOM 791 C CA . VAL A 1 100 ? -7.347 -12.788 1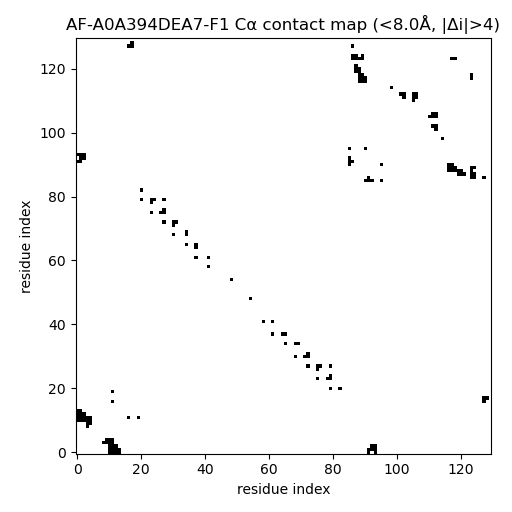6.153 1.00 93.06 100 VAL A CA 1
ATOM 792 C C . VAL A 1 100 ? -7.360 -13.564 17.472 1.00 93.06 100 VAL A C 1
ATOM 794 O O . VAL A 1 100 ? -7.915 -14.663 17.551 1.00 93.06 100 VAL A O 1
ATOM 797 N N . ARG A 1 101 ? -6.804 -12.980 18.539 1.00 93.62 101 ARG A N 1
ATOM 798 C CA . ARG A 1 101 ? -6.834 -13.585 19.876 1.00 93.62 101 ARG A CA 1
ATOM 799 C C . ARG A 1 101 ? -8.254 -13.640 20.445 1.00 93.62 101 ARG A C 1
ATOM 801 O O . ARG A 1 101 ? -8.629 -14.652 21.035 1.00 93.62 101 ARG A O 1
ATOM 808 N N . ALA A 1 102 ? -9.032 -12.573 20.285 1.00 93.56 102 ALA A N 1
ATOM 809 C CA . ALA A 1 102 ? -10.409 -12.501 20.763 1.00 93.56 102 ALA A CA 1
ATOM 810 C C . ALA A 1 102 ? -11.318 -13.516 20.053 1.00 93.56 102 ALA A C 1
ATOM 812 O O . ALA A 1 102 ? -12.118 -14.176 20.713 1.00 93.56 102 ALA A O 1
ATOM 813 N N . LEU A 1 103 ? -11.142 -13.704 18.743 1.00 93.44 103 LEU A N 1
ATOM 814 C CA . LEU A 1 103 ? -11.850 -14.708 17.952 1.00 93.44 103 LEU A CA 1
ATOM 815 C C . LEU A 1 103 ? -11.579 -16.124 18.470 1.00 93.44 103 LEU A C 1
ATOM 817 O O . LEU A 1 103 ? -12.520 -16.870 18.724 1.00 93.44 103 LEU A O 1
ATOM 821 N N . TRP A 1 104 ? -10.310 -16.467 18.705 1.00 93.56 104 TRP A N 1
ATOM 822 C CA . TRP A 1 104 ? -9.932 -17.776 19.247 1.00 93.56 104 TRP A CA 1
ATOM 823 C C . TRP A 1 104 ? -10.526 -18.042 20.639 1.00 93.56 104 TRP A C 1
ATOM 825 O O . TRP A 1 104 ? -10.921 -19.163 20.958 1.00 93.56 104 TRP A O 1
ATOM 835 N N . LEU A 1 105 ? -10.611 -17.013 21.489 1.00 95.38 105 LEU A N 1
ATOM 836 C CA . LEU A 1 105 ? -11.268 -17.125 22.795 1.00 95.38 105 LEU A CA 1
ATOM 837 C C . LEU A 1 105 ? -12.787 -17.280 22.665 1.00 95.38 105 LEU A C 1
ATOM 839 O O . LEU A 1 105 ? -13.372 -18.078 23.394 1.00 95.38 105 LEU A O 1
ATOM 843 N N . ALA A 1 106 ? -13.420 -16.547 21.747 1.00 93.94 106 ALA A N 1
ATOM 844 C CA . ALA A 1 106 ? -14.856 -16.642 21.504 1.00 93.94 106 ALA A CA 1
ATOM 845 C C . ALA A 1 106 ? -15.245 -18.043 21.009 1.00 93.94 106 ALA A C 1
ATOM 847 O O . ALA A 1 106 ? -16.181 -18.636 21.544 1.00 93.94 106 ALA A O 1
ATOM 848 N N . GLU A 1 107 ? -14.461 -18.615 20.091 1.00 95.25 107 GLU A N 1
ATOM 849 C CA . GLU A 1 107 ? -14.649 -19.974 19.569 1.00 95.25 107 GLU A CA 1
ATOM 850 C C . GLU A 1 107 ? -14.664 -21.024 20.691 1.00 95.25 107 GLU A C 1
ATOM 852 O O . GLU A 1 107 ? -15.548 -21.879 20.736 1.00 95.25 107 GLU A O 1
ATOM 857 N N . LYS A 1 108 ? -13.757 -20.913 21.670 1.00 95.69 108 LYS A N 1
ATOM 858 C CA . LYS A 1 108 ? -13.693 -21.833 22.820 1.00 95.69 108 LYS A CA 1
ATOM 859 C C . LYS A 1 108 ? -14.919 -21.804 23.725 1.00 95.69 108 LYS A C 1
ATOM 861 O O . LYS A 1 108 ? -15.195 -22.792 24.399 1.00 95.69 108 LYS A O 1
ATOM 866 N N . VAL A 1 109 ? -15.613 -20.674 23.781 1.00 95.56 109 VAL A N 1
ATOM 867 C CA . VAL A 1 109 ? -16.800 -20.476 24.626 1.00 95.56 109 VAL A CA 1
ATOM 868 C C . VAL A 1 109 ? -18.087 -20.632 23.798 1.00 95.56 109 VAL A C 1
ATOM 870 O O . VAL A 1 109 ? -19.183 -20.448 24.316 1.00 95.56 109 VAL A O 1
ATOM 873 N N . GLY A 1 110 ? -17.981 -20.994 22.511 1.00 94.56 110 GLY A N 1
ATOM 874 C CA . GLY A 1 110 ? -19.128 -21.115 21.606 1.00 94.56 110 GLY A CA 1
ATOM 875 C C . GLY A 1 110 ? -19.788 -19.771 21.279 1.00 94.56 110 GLY A C 1
ATOM 876 O O . GLY A 1 110 ? -20.983 -19.723 21.002 1.00 94.56 110 GLY A O 1
ATOM 877 N N . SER A 1 111 ? -19.026 -18.678 21.347 1.00 94.69 111 SER A N 1
ATOM 878 C CA . SER A 1 111 ? -19.481 -17.313 21.075 1.00 94.69 111 SER A CA 1
ATOM 879 C C . SER A 1 111 ? -18.971 -16.811 19.724 1.00 94.69 111 SER A C 1
ATOM 881 O O . SER A 1 111 ? -17.924 -17.235 19.235 1.00 94.69 111 SER A O 1
ATOM 883 N N . ILE A 1 112 ? -19.700 -15.870 19.125 1.00 91.50 112 ILE A N 1
ATOM 884 C CA . ILE A 1 112 ? -19.308 -15.210 17.877 1.00 91.50 112 ILE A CA 1
ATOM 885 C C . ILE A 1 112 ? -18.608 -13.896 18.221 1.00 91.50 112 ILE A C 1
ATOM 887 O O . ILE A 1 112 ? -19.198 -13.007 18.837 1.00 91.50 112 ILE A O 1
ATOM 891 N N . TYR A 1 113 ? -17.356 -13.750 17.790 1.00 92.75 113 TYR A N 1
ATOM 892 C CA . TYR A 1 113 ? -16.643 -12.481 17.892 1.00 92.75 113 TYR A CA 1
ATOM 893 C C . TYR A 1 113 ? -17.113 -11.516 16.799 1.00 92.75 113 TYR A C 1
ATOM 895 O O . TYR A 1 113 ? -17.052 -11.829 15.609 1.00 92.75 113 TYR A O 1
ATOM 903 N N . LYS A 1 114 ? -17.542 -10.319 17.205 1.00 91.38 114 LYS A N 1
ATOM 904 C CA . LYS A 1 114 ? -17.836 -9.198 16.311 1.00 91.38 114 LYS A CA 1
ATOM 905 C C . LYS A 1 114 ? -16.940 -8.027 16.688 1.00 91.38 114 LYS A C 1
ATOM 907 O O . LYS A 1 114 ? -16.910 -7.626 17.850 1.00 91.38 114 LYS A O 1
ATOM 912 N N . HIS A 1 115 ? -16.224 -7.483 15.708 1.00 92.94 115 HIS A N 1
ATOM 913 C CA . HIS A 1 115 ? -15.370 -6.325 15.936 1.00 92.94 115 HIS A CA 1
ATOM 914 C C . HIS A 1 115 ? -16.236 -5.081 16.212 1.00 92.94 115 HIS A C 1
ATOM 916 O O . HIS A 1 115 ? -17.115 -4.779 15.404 1.00 92.94 115 HIS A O 1
ATOM 922 N N . PRO A 1 116 ? -16.022 -4.355 17.323 1.00 92.25 116 PRO A N 1
ATOM 923 C CA . PRO A 1 116 ? -16.935 -3.299 17.765 1.00 92.25 116 PRO A CA 1
ATOM 924 C C . PRO A 1 116 ? -16.947 -2.073 16.846 1.00 92.25 116 PRO A C 1
ATOM 926 O O . PRO A 1 116 ? -17.971 -1.407 16.745 1.00 92.25 116 PRO A O 1
ATOM 929 N N . TYR A 1 117 ? -15.828 -1.782 16.178 1.00 93.00 117 TYR A N 1
ATOM 930 C CA . TYR A 1 117 ? -15.689 -0.611 15.306 1.00 93.00 117 TYR A CA 1
ATOM 931 C C . TYR A 1 117 ? -16.074 -0.876 13.845 1.00 93.00 117 TYR A C 1
ATOM 933 O O . TYR A 1 117 ? -16.046 0.048 13.041 1.00 93.00 117 TYR A O 1
ATOM 941 N N . ASP A 1 118 ? -16.427 -2.114 13.485 1.00 93.94 118 ASP A N 1
ATOM 942 C CA . ASP A 1 118 ? -16.819 -2.444 12.113 1.00 93.94 118 ASP A CA 1
ATOM 943 C C . ASP A 1 118 ? -18.277 -2.023 11.859 1.00 93.94 118 ASP A C 1
ATOM 945 O O . ASP A 1 118 ? -19.218 -2.651 12.356 1.00 93.94 118 ASP A O 1
ATOM 949 N N . LEU A 1 119 ? -18.446 -0.935 11.105 1.00 94.12 119 LEU A N 1
ATOM 950 C CA . LEU A 1 119 ? -19.734 -0.325 10.761 1.00 94.12 119 LEU A CA 1
ATOM 951 C C . LEU A 1 119 ? -20.227 -0.738 9.361 1.00 94.12 119 LEU A C 1
ATOM 953 O O . LEU A 1 119 ? -21.366 -0.484 8.982 1.00 94.12 119 LEU A O 1
ATOM 957 N N . GLY A 1 120 ? -19.384 -1.436 8.600 1.00 93.75 120 GLY A N 1
ATOM 958 C CA . GLY A 1 120 ? -19.614 -1.802 7.208 1.00 93.75 120 GLY A CA 1
ATOM 959 C C . GLY A 1 120 ? -18.727 -1.015 6.232 1.00 93.75 120 GLY A C 1
ATOM 960 O O . GLY A 1 120 ? -18.276 0.089 6.537 1.00 93.75 120 GLY A O 1
ATOM 961 N N . PRO A 1 121 ? -18.464 -1.552 5.023 1.00 92.12 121 PRO A N 1
ATOM 962 C CA . PRO A 1 121 ? -17.343 -1.108 4.186 1.00 92.12 121 PRO A CA 1
ATOM 963 C C . PRO A 1 121 ? -17.348 0.378 3.807 1.00 92.12 121 PRO A C 1
ATOM 965 O O . PRO A 1 121 ? -16.295 1.010 3.786 1.00 92.12 121 PRO A O 1
ATOM 968 N N . TYR A 1 122 ? -18.521 0.938 3.498 1.00 92.25 122 TYR A N 1
ATOM 969 C CA . TYR A 1 122 ? -18.648 2.342 3.103 1.00 92.25 122 TYR A CA 1
ATOM 970 C C . TYR A 1 122 ? -18.392 3.287 4.282 1.00 92.25 122 TYR A C 1
ATOM 972 O O . TYR A 1 122 ? -17.580 4.204 4.174 1.00 92.25 122 TYR A O 1
ATOM 980 N N . GLU A 1 123 ? -19.030 3.025 5.424 1.00 94.62 123 GLU A N 1
ATOM 981 C CA . GLU A 1 123 ? -18.884 3.837 6.636 1.00 94.62 123 GLU A CA 1
ATOM 982 C C . GLU A 1 123 ? -17.446 3.768 7.164 1.00 94.62 123 GLU A C 1
ATOM 984 O O . GLU A 1 123 ? -16.835 4.801 7.450 1.00 94.62 123 GLU A O 1
ATOM 989 N N . ASN A 1 124 ? -16.859 2.568 7.154 1.00 94.56 124 ASN A N 1
ATOM 990 C CA . ASN A 1 124 ? -15.464 2.329 7.512 1.00 94.56 124 ASN A CA 1
ATOM 991 C C . ASN A 1 124 ? -14.478 3.065 6.585 1.00 94.56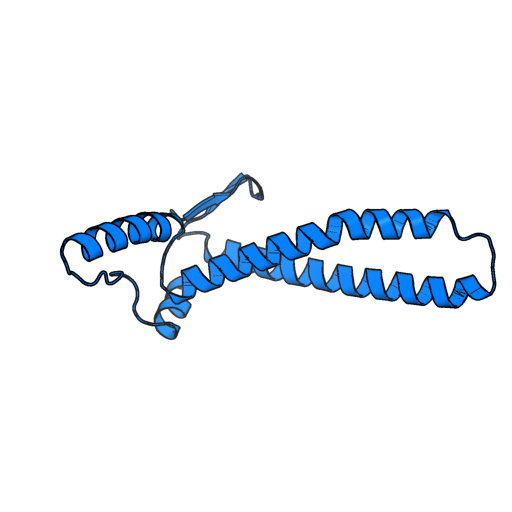 124 ASN A C 1
ATOM 993 O O . ASN A 1 124 ? -13.452 3.564 7.034 1.00 94.56 124 ASN A O 1
ATOM 997 N N . LEU A 1 125 ? -14.772 3.169 5.284 1.00 92.06 125 LEU A N 1
ATOM 998 C CA . LEU A 1 125 ? -13.924 3.924 4.361 1.00 92.06 125 LEU A CA 1
ATOM 999 C C . LEU A 1 125 ? -13.999 5.433 4.634 1.00 92.06 125 LEU A C 1
ATOM 1001 O O . LEU A 1 125 ? -12.982 6.126 4.574 1.00 92.06 125 LEU A O 1
ATOM 1005 N N . THR A 1 126 ? -15.191 5.949 4.944 1.00 91.44 126 THR A N 1
ATOM 1006 C CA . THR A 1 126 ? -15.382 7.378 5.231 1.00 91.44 126 THR A CA 1
ATOM 1007 C C . THR A 1 126 ? -14.790 7.813 6.574 1.00 91.44 126 THR A C 1
ATOM 1009 O O . THR A 1 126 ? -14.363 8.963 6.687 1.00 91.44 126 THR A O 1
ATOM 1012 N N . SER A 1 127 ? -14.674 6.908 7.554 1.00 89.62 127 SER A N 1
ATOM 1013 C CA . SER A 1 127 ? -14.122 7.214 8.886 1.00 89.62 127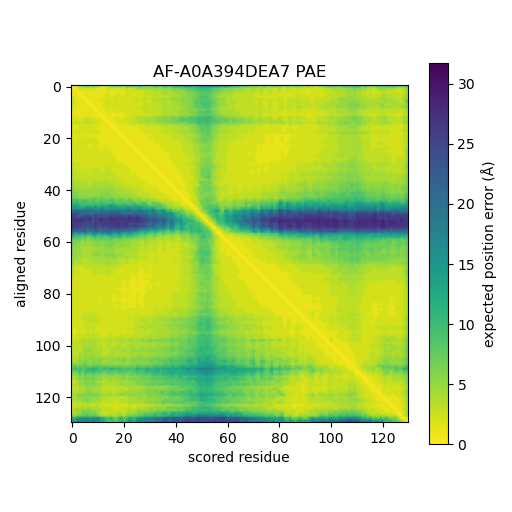 SER A CA 1
ATOM 1014 C C . SER A 1 127 ? -12.620 7.523 8.879 1.00 89.62 127 SER A C 1
ATOM 1016 O O . SER A 1 127 ? -12.120 8.191 9.777 1.00 89.62 127 SER A O 1
ATOM 1018 N N . VAL A 1 128 ? -11.886 7.110 7.839 1.00 83.88 128 VAL A N 1
ATOM 1019 C CA . VAL A 1 128 ? -10.454 7.428 7.667 1.00 83.88 128 VAL A CA 1
ATOM 1020 C C . VAL A 1 128 ? -10.225 8.925 7.389 1.00 83.88 128 VAL A C 1
ATOM 1022 O O . VAL A 1 128 ? -9.103 9.425 7.506 1.00 83.88 128 VAL A O 1
ATOM 1025 N N . GLY A 1 129 ? -11.270 9.644 6.966 1.00 66.31 129 GLY A N 1
ATOM 1026 C CA . GLY A 1 129 ? -11.210 11.049 6.567 1.00 66.31 129 GLY A CA 1
ATOM 1027 C C . GLY A 1 129 ? -11.743 12.060 7.581 1.00 66.31 129 GLY A C 1
ATOM 1028 O O . GLY A 1 129 ? -11.575 13.253 7.319 1.00 66.31 129 GLY A O 1
ATOM 1029 N N . THR A 1 130 ? -12.375 11.597 8.662 1.00 56.59 130 THR A N 1
ATOM 1030 C CA . THR A 1 130 ? -12.932 12.406 9.761 1.00 56.59 130 THR A CA 1
ATOM 1031 C C . THR A 1 130 ? -11.979 12.445 10.941 1.00 56.59 130 THR A C 1
ATOM 1033 O O . THR A 1 130 ? -11.758 13.557 11.462 1.00 56.59 130 THR A O 1
#

Mean predicted aligned error: 5.49 Å

Organism: Lupinus angustifolius (NCBI:txid3871)

=== Feature glossary ===
The features interleaved in this record are:

— What the protein is —

Sequence gives the chain of amino acids in standard one-letter code (A=alanine, C=cysteine, …, Y=tyrosine), read N→C. It is the only feature that is directly encoded by the gene; all structural features are derived from the folded form of this sequence.

Database cross-references. InterPro integrates a dozen domain/family signature databases into unified entries with residue-range hits. GO terms attach function/process/location labels with evidence codes. CATH codes position the fold in a four-level structural taxonomy. Organism is the NCBI-taxonomy species name.

— Where its atoms are —

Atomic coordinates in PDBx/mmCIF format — the same representation the Protein Data Bank distributes. Each line of the _atom_site loop places one backbone atom in Cartesian space (units: ångströms, origin: arbitrary).

The six renders are orthographic views along the three Cartesian axes in both directions. Representation (cartoon, sticks, or surface) and color scheme (sequence-rainbow or by-chain) vary across proteins so the training set covers all the common visualization conventions.

— Local backbone conformation —

Eight-state secondary structure (DSSP): H is the canonical α-helix, G the tighter 3₁₀-helix, I the wider π-helix; E/B are β-structure, T and S are turns and bends, and '-' is everything else. DSSP derives these from the pattern of main-chain N–H···O=C hydrogen bonds, not from the sequence.

P-SEA three-state annotation labels each residue as helix, strand, or coil based purely on the geometry of the Cα trace. It serves as a fallback when the full backbone (and thus DSSP) is unavailable.

The φ/ψ torsion pair specifies the backbone conformation at each residue. φ rotates about the N–Cα bond, ψ about the Cα–C bond. Steric clashes forbid most of the (φ, ψ) plane — the allowed regions (α-helix basin, β-sheet basin, left-handed helix) are the Ramachand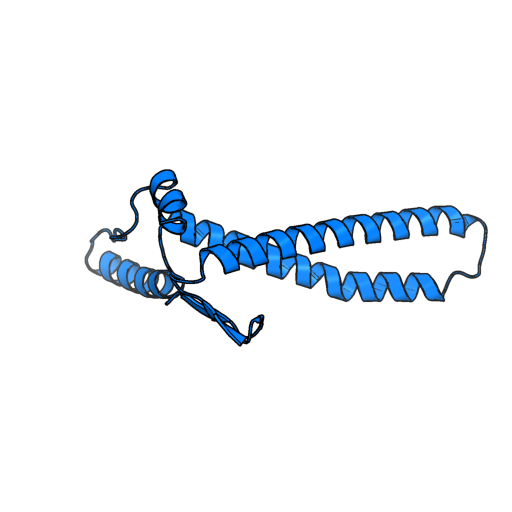ran-allowed regions.

— Global shape and packing —

The geometric summary reports three shape descriptors. Rg (radius of gyration) measures how spread out the Cα atoms are about their centre of mass; compact globular proteins have small Rg, elongated or unfolded ones large. Cα contacts (<8 Å, |i−j|>4) count long-range residue pairs in spatial proximity — high for tightly packed folds, near zero for rods or random coil. The bounding-box extents give the protein's footprint along x, y, z in Å.

Solvent-accessible surface area (SASA) is the area in Å² traced out by the centre of a 1.4 Å probe sphere (a water molecule) rolled over the protein's van der Waals surface (Shrake–Rupley / Lee–Richards construction). Buried residues have near-zero SASA; fully exposed residues can exceed 200 Å². The total SASA scales roughly with the number of surface residues.

The contact map is a binary N×N matrix image: pixel (i, j) is dark where Cα_i and Cα_j are within 8 Å and |i−j|>4. Because the |i−j|>4 filter removes local helical contacts, off-diagonal stripes parallel to the main diagonal indicate parallel β-sheets; stripes perpendicular to it indicate antiparallel β-sheets. The Ramachandran plot scatters every residue's (φ, ψ) pair against the sterically allowed regions. The PAE heatmap renders the predicted-aligned-error matrix.

— Structural neighborhood —

3Di is Foldseek's structural alphabet. Each residue is assigned one of twenty discrete states based on how its Cα sits relative to its spatial (not sequential) neighbors. Aligning 3Di strings finds structural homologs roughly as well as full 3D superposition, but orders of magnitude faster.

Nearest PDB neighbors are the top structural matches found by Foldseek when searching this structure against the entire Protein Data Bank. Each hit reports a TM-score (0 to 1; >0.5 almost always implies the same fold) and an E-value. These are *structural* homologs — they may share no detectable sequence similarity.

— Confidence and disorder —

For AlphaFold models, the B-factor field carries pLDDT — the model's own estimate of local accuracy on a 0–100 scale. Regions with pLDDT<50 should be treated as essentially unmodeled; they often correspond to intrinsically disordered segments.

Crystallographic B-factors measure how much each atom's electron density is smeared out, in Å². They rise in mobile loops and surface residues and fall in the buried interior. In AlphaFold models this column 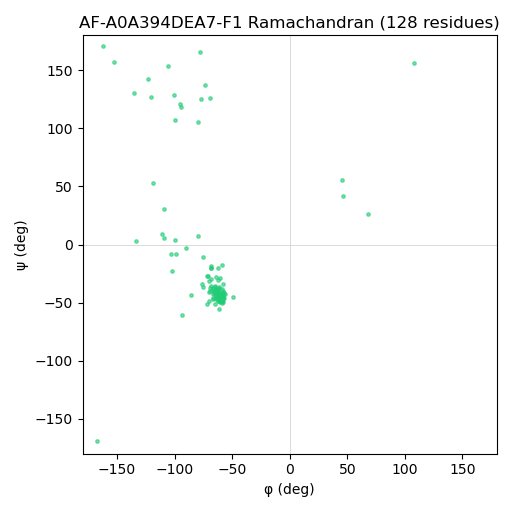is repurposed to hold pLDDT instead.

Predicted aligned error is AlphaFold's pairwise confidence. Unlike pLDDT (per-residue), PAE is per-residue-pair and captures whether two parts of the structure are correctly placed relative to each other. Units are ångströms of expected positional error.